Protein AF-A0A2N1ZCH8-F1 (afdb_monomer_lite)

pLDDT: mean 72.16, std 13.7, range [39.09, 90.56]

Radius of gyration: 28.44 Å; chains: 1; bounding box: 81×23×81 Å

Sequence (102 aa):
MDARICGGVSPVKNAESERPVRVLTPGAVIALLLSVFFFWIWYERYLSIEFNELGRYYDAENHIVYTDAAFVWCLPAFGFLLLAIVILSYRLMLCRVNKGIA

Structure (mmCIF, N/CA/C/O backbone):
data_AF-A0A2N1ZCH8-F1
#
_entry.id   AF-A0A2N1ZCH8-F1
#
loop_
_atom_site.group_PDB
_atom_site.id
_atom_site.type_symbol
_atom_site.label_atom_id
_atom_site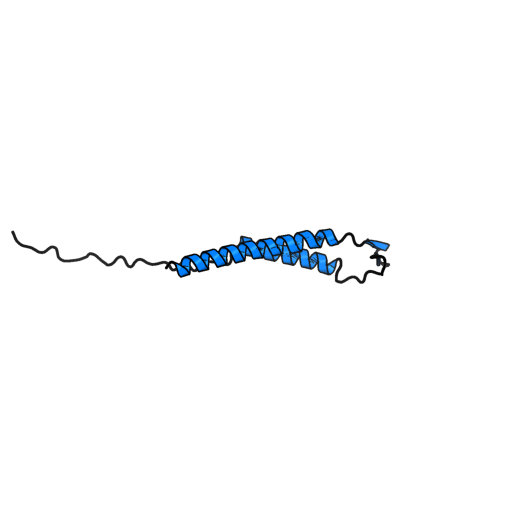.label_alt_id
_atom_site.label_comp_id
_atom_site.label_asym_id
_atom_site.label_entity_id
_atom_site.label_seq_id
_atom_site.pdbx_PDB_ins_code
_atom_site.Cartn_x
_atom_site.Cartn_y
_atom_site.Cartn_z
_atom_site.occupancy
_atom_site.B_iso_or_equiv
_atom_site.auth_seq_id
_atom_site.auth_comp_id
_atom_site.auth_asym_id
_atom_site.auth_atom_id
_atom_site.pdbx_PDB_model_num
ATOM 1 N N . MET A 1 1 ? -60.193 15.436 52.217 1.00 48.09 1 MET A N 1
ATOM 2 C CA . MET A 1 1 ? -58.989 14.600 52.367 1.00 48.09 1 MET A CA 1
ATOM 3 C C . MET A 1 1 ? -59.376 13.214 51.905 1.00 48.09 1 MET A C 1
ATOM 5 O O . MET A 1 1 ? -60.094 12.573 52.645 1.00 48.09 1 MET A O 1
ATOM 9 N N . ASP A 1 2 ? -59.031 12.825 50.676 1.00 39.09 2 ASP A N 1
ATOM 10 C CA . ASP A 1 2 ? -58.805 11.419 50.326 1.00 39.09 2 ASP A CA 1
ATOM 11 C C . ASP A 1 2 ? -58.274 11.260 48.900 1.00 39.09 2 ASP A C 1
ATOM 13 O O . ASP A 1 2 ? -58.485 12.094 48.021 1.00 39.09 2 ASP A O 1
ATOM 17 N N . ALA A 1 3 ? -57.503 10.193 48.748 1.00 52.25 3 ALA A N 1
ATOM 18 C CA . ALA A 1 3 ? -56.600 9.882 47.661 1.00 52.25 3 ALA A CA 1
ATOM 19 C C . ALA A 1 3 ? -57.282 9.467 46.349 1.00 52.25 3 ALA A C 1
ATOM 21 O O . ALA A 1 3 ? -58.256 8.718 46.361 1.00 52.25 3 ALA A O 1
ATOM 22 N N . ARG A 1 4 ? -56.647 9.829 45.224 1.00 44.22 4 ARG A N 1
ATOM 23 C CA . ARG A 1 4 ? -56.152 8.918 44.162 1.00 44.22 4 ARG A CA 1
ATOM 24 C C . ARG A 1 4 ? -55.952 9.697 42.867 1.00 44.22 4 ARG A C 1
ATOM 26 O O . ARG A 1 4 ? -56.842 9.792 42.029 1.00 44.22 4 ARG A O 1
ATOM 33 N N . ILE A 1 5 ? -54.734 10.194 42.677 1.00 52.16 5 ILE A N 1
ATOM 34 C CA . ILE A 1 5 ? -54.220 10.440 41.331 1.00 52.16 5 ILE A CA 1
ATOM 35 C C . ILE A 1 5 ? -53.759 9.080 40.808 1.00 52.16 5 ILE A C 1
ATOM 37 O O . ILE A 1 5 ? -52.687 8.592 41.157 1.00 52.16 5 ILE A O 1
ATOM 41 N N . CYS A 1 6 ? -54.623 8.429 40.035 1.00 49.03 6 CYS A N 1
ATOM 42 C CA . CYS A 1 6 ? -54.281 7.250 39.255 1.00 49.03 6 CYS A CA 1
ATOM 43 C C . CYS A 1 6 ? -54.132 7.659 37.793 1.00 49.03 6 CYS A C 1
ATOM 45 O O . CYS A 1 6 ? -55.077 8.162 37.194 1.00 49.03 6 CYS A O 1
ATOM 47 N N . GLY A 1 7 ? -52.981 7.322 37.216 1.00 48.09 7 GLY A N 1
ATOM 48 C CA . GLY A 1 7 ? -52.913 6.939 35.812 1.00 48.09 7 GLY A CA 1
ATOM 49 C C . GLY A 1 7 ? -52.012 7.807 34.952 1.00 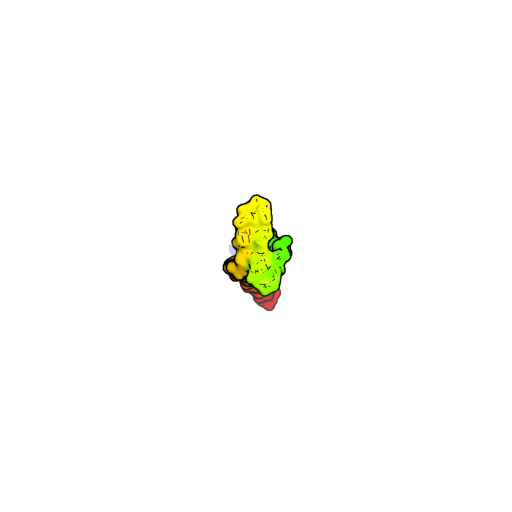48.09 7 GLY A C 1
ATOM 50 O O . GLY A 1 7 ? -52.365 8.928 34.610 1.00 48.09 7 GLY A O 1
ATOM 51 N N . GLY A 1 8 ? -50.899 7.215 34.512 1.00 48.31 8 GLY A N 1
ATOM 52 C CA . GLY A 1 8 ? -50.321 7.580 33.221 1.00 48.31 8 GLY A CA 1
ATOM 53 C C . GLY A 1 8 ? -48.871 8.046 33.198 1.00 48.31 8 GLY A C 1
ATOM 54 O O . GLY A 1 8 ? -48.536 8.839 32.327 1.00 48.31 8 GLY A O 1
ATOM 55 N N . VAL A 1 9 ? -47.984 7.547 34.066 1.00 57.44 9 VAL A N 1
ATOM 56 C CA . VAL A 1 9 ? -46.558 7.528 33.689 1.00 57.44 9 VAL A CA 1
ATOM 57 C C . VAL A 1 9 ? -46.381 6.367 32.717 1.00 57.44 9 VAL A C 1
ATOM 59 O O . VAL A 1 9 ? -46.162 5.224 33.112 1.00 57.44 9 VAL A O 1
ATOM 62 N N . SER A 1 10 ? -46.566 6.656 31.431 1.00 52.28 10 SER A N 1
ATOM 63 C CA . SER A 1 10 ? -46.151 5.759 30.357 1.00 52.28 10 SER A CA 1
ATOM 64 C C . SER A 1 10 ? -44.664 5.453 30.536 1.00 52.28 10 SER A C 1
ATOM 66 O O . SER A 1 10 ? -43.887 6.388 30.754 1.00 52.28 10 SER A O 1
ATOM 68 N N . PRO A 1 11 ? -44.225 4.187 30.430 1.00 49.00 11 PRO A N 1
ATOM 69 C CA . PRO A 1 11 ? -42.807 3.911 30.364 1.00 49.00 11 PRO A CA 1
ATOM 70 C C . PRO A 1 11 ? -42.320 4.555 29.070 1.00 49.00 11 PRO A C 1
ATOM 72 O O . PRO A 1 11 ? -42.701 4.134 27.974 1.00 49.00 11 PRO A O 1
ATOM 75 N N . VAL A 1 12 ? -41.505 5.603 29.192 1.00 57.22 12 VAL A N 1
ATOM 76 C CA . VAL A 1 12 ? -40.606 6.003 28.115 1.00 57.22 12 VAL A CA 1
ATOM 77 C C . VAL A 1 12 ? -39.769 4.760 27.863 1.00 57.22 12 VAL A C 1
ATOM 79 O O . VAL A 1 12 ? -38.847 4.448 28.611 1.00 57.22 12 VAL A O 1
ATOM 82 N N . LYS A 1 13 ? -40.181 3.973 26.866 1.00 45.97 13 LYS A N 1
ATOM 83 C CA . LYS A 1 13 ? -39.342 2.952 26.267 1.00 45.97 13 LYS A CA 1
ATOM 84 C C . LYS A 1 13 ? -38.158 3.742 25.760 1.00 45.97 13 LYS A C 1
ATOM 86 O O . LYS A 1 13 ? -38.262 4.404 24.728 1.00 45.97 13 LYS A O 1
ATOM 91 N N . ASN A 1 14 ? -37.093 3.757 26.553 1.00 47.44 14 ASN A N 1
ATOM 92 C CA . ASN A 1 14 ? -35.785 4.165 26.106 1.00 47.44 14 ASN A CA 1
ATOM 93 C C . ASN A 1 14 ? -35.560 3.319 24.864 1.00 47.44 14 ASN A C 1
ATOM 95 O O . ASN A 1 14 ? -35.343 2.112 24.949 1.00 47.44 14 ASN A O 1
ATOM 99 N N . ALA A 1 15 ? -35.761 3.936 23.703 1.00 49.44 15 ALA A N 1
ATOM 100 C CA . ALA A 1 15 ? -35.238 3.437 22.462 1.00 49.44 15 ALA A CA 1
ATOM 101 C C . ALA A 1 15 ? -33.734 3.554 22.656 1.00 49.44 15 ALA A C 1
ATOM 103 O O . ALA A 1 15 ? -33.110 4.553 22.296 1.00 49.44 15 ALA A O 1
ATOM 104 N N . GLU A 1 16 ? -33.187 2.559 23.345 1.00 49.72 16 GLU A N 1
ATOM 105 C CA . GLU A 1 16 ? -31.794 2.205 23.318 1.00 49.72 16 GLU A CA 1
ATOM 106 C C . GLU A 1 16 ? -31.561 1.851 21.860 1.00 49.72 16 GLU A C 1
ATOM 108 O O . GLU A 1 16 ? -31.762 0.738 21.383 1.00 49.72 16 GLU A O 1
ATOM 113 N N . SER A 1 17 ? -31.330 2.914 21.094 1.00 44.09 17 SER A N 1
ATOM 114 C CA . SER A 1 17 ? -30.788 2.862 19.767 1.00 44.09 17 SER A CA 1
ATOM 115 C C . SER A 1 17 ? -29.443 2.205 19.986 1.00 44.09 17 SER A C 1
ATOM 117 O O . SER A 1 17 ? -28.460 2.883 20.288 1.00 44.09 17 SER A O 1
ATOM 119 N N . GLU A 1 18 ? -29.431 0.875 19.906 1.00 52.16 18 GLU A N 1
ATOM 120 C CA . GLU A 1 18 ? -28.243 0.083 19.665 1.00 52.16 18 GLU A CA 1
ATOM 121 C C . GLU A 1 18 ? -27.674 0.619 18.356 1.00 52.16 18 GLU A C 1
ATOM 123 O O . GLU A 1 18 ? -27.976 0.141 17.264 1.00 52.16 18 GLU A O 1
ATOM 128 N N . ARG A 1 19 ? -26.935 1.729 18.431 1.00 55.53 19 ARG A N 1
ATOM 129 C CA . ARG A 1 19 ? -26.232 2.252 17.277 1.00 55.53 19 ARG A CA 1
ATOM 130 C C . ARG A 1 19 ? -25.203 1.177 16.984 1.00 55.53 19 ARG A C 1
ATOM 132 O O . ARG A 1 19 ? -24.310 0.991 17.817 1.00 55.53 19 ARG A O 1
ATOM 139 N N . PRO A 1 20 ? -25.306 0.457 15.854 1.00 57.72 20 PRO A N 1
ATOM 140 C CA . PRO A 1 20 ? -24.298 -0.524 15.519 1.00 57.72 20 PRO A CA 1
ATOM 141 C C . PRO A 1 20 ? -22.979 0.232 15.497 1.00 57.72 20 PRO A C 1
ATOM 143 O O . PRO A 1 20 ? -22.836 1.228 14.779 1.00 57.72 20 PRO A O 1
ATOM 146 N N . VAL A 1 21 ? -22.053 -0.177 16.361 1.00 59.28 21 VAL A N 1
ATOM 147 C CA . VAL A 1 21 ? -20.759 0.481 16.462 1.00 59.28 21 VAL A CA 1
ATOM 148 C C . VAL A 1 21 ? -20.078 0.274 15.114 1.00 59.28 21 VAL A C 1
ATOM 150 O O . VAL A 1 21 ? -19.625 -0.823 14.793 1.00 59.28 21 VAL A O 1
ATOM 153 N N . ARG A 1 22 ? -20.100 1.307 14.264 1.00 65.75 22 ARG A N 1
ATOM 154 C CA . ARG A 1 22 ? -19.530 1.244 12.919 1.00 65.75 22 ARG A CA 1
ATOM 155 C C . ARG A 1 22 ? -18.014 1.236 13.054 1.00 65.75 22 ARG A C 1
ATOM 157 O O . ARG A 1 22 ? -17.379 2.280 13.148 1.00 65.75 22 ARG A O 1
ATOM 164 N N . VAL A 1 23 ? -17.451 0.032 13.074 1.00 65.44 23 VAL A N 1
ATOM 165 C CA . VAL A 1 23 ? -16.001 -0.202 13.070 1.00 65.44 23 VAL A CA 1
ATOM 166 C C . VAL A 1 23 ? -15.384 0.308 11.764 1.00 65.44 23 VAL A C 1
ATOM 168 O O . VAL A 1 23 ? -14.276 0.843 11.756 1.00 65.44 23 VAL A O 1
ATOM 171 N N . LEU A 1 24 ? -16.129 0.195 10.661 1.00 70.38 24 LEU A N 1
ATOM 172 C CA . LEU A 1 24 ? -15.700 0.647 9.348 1.00 70.38 24 LEU A CA 1
ATOM 173 C C . LEU A 1 24 ? -16.057 2.125 9.156 1.00 70.38 24 LEU A C 1
ATOM 175 O O . LEU A 1 24 ? -17.216 2.490 8.951 1.00 70.38 24 LEU A O 1
ATOM 179 N N . THR A 1 25 ? -15.043 2.979 9.257 1.00 78.62 25 THR A N 1
ATOM 180 C CA . THR A 1 25 ? -15.174 4.41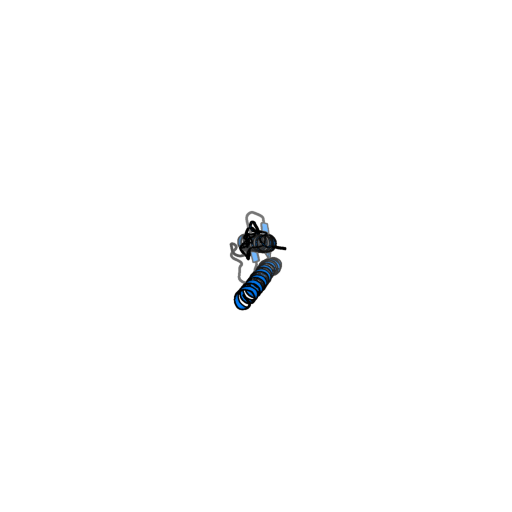6 8.997 1.00 78.62 25 THR A CA 1
ATOM 181 C C . THR A 1 25 ? -14.842 4.720 7.536 1.00 78.62 25 THR A C 1
ATOM 183 O O . THR A 1 25 ? -13.980 4.049 6.963 1.00 78.62 25 THR A O 1
ATOM 186 N N . PRO A 1 26 ? -15.457 5.749 6.926 1.00 79.88 26 PRO A N 1
ATOM 187 C CA . PRO A 1 26 ? -15.113 6.159 5.565 1.00 79.88 26 PRO A CA 1
ATOM 188 C C . PRO A 1 26 ? -13.620 6.496 5.424 1.00 79.88 26 PRO A C 1
ATOM 190 O O . PRO A 1 26 ? -13.027 6.180 4.402 1.00 79.88 26 PRO A O 1
ATOM 193 N N . GLY A 1 27 ? -12.980 7.036 6.470 1.00 79.06 27 GLY A N 1
ATOM 194 C CA . GLY A 1 27 ? -11.534 7.287 6.476 1.00 79.06 27 GLY A CA 1
ATOM 195 C C . GLY A 1 27 ? -10.686 6.014 6.370 1.00 79.06 27 GLY A C 1
ATOM 196 O O . GLY A 1 27 ? -9.724 5.989 5.609 1.00 79.06 27 GLY A O 1
ATOM 197 N N . ALA A 1 28 ? -11.066 4.936 7.067 1.00 80.00 28 ALA A N 1
ATOM 198 C CA . ALA A 1 28 ? -10.386 3.644 6.940 1.00 80.00 28 ALA A CA 1
ATOM 199 C C . ALA A 1 28 ? -10.571 3.040 5.538 1.00 80.00 28 ALA A C 1
ATOM 201 O O . ALA A 1 28 ? -9.627 2.497 4.973 1.00 80.00 28 ALA A O 1
ATOM 202 N N . VAL A 1 29 ? -11.767 3.181 4.956 1.00 84.75 29 VAL A N 1
ATOM 203 C CA . VAL A 1 29 ? -12.050 2.717 3.588 1.00 84.75 29 VAL A CA 1
ATOM 204 C C . VAL A 1 29 ? -11.216 3.488 2.566 1.00 84.75 29 VAL A C 1
ATOM 206 O O . VAL A 1 29 ? -10.586 2.872 1.714 1.00 84.75 29 VAL A O 1
ATOM 209 N N . ILE A 1 30 ? -11.150 4.818 2.673 1.00 86.94 30 ILE A N 1
ATOM 210 C CA . ILE A 1 30 ? -10.346 5.658 1.772 1.00 86.94 30 ILE A CA 1
ATOM 211 C C . ILE A 1 30 ? -8.855 5.313 1.886 1.00 86.94 30 ILE A C 1
ATOM 213 O O . ILE A 1 30 ? -8.189 5.175 0.864 1.00 86.94 30 ILE A O 1
ATOM 217 N N . ALA A 1 31 ? -8.334 5.115 3.103 1.00 83.31 31 ALA A N 1
ATOM 218 C CA . ALA A 1 31 ? -6.939 4.721 3.310 1.00 83.31 31 ALA A CA 1
ATOM 219 C C . ALA A 1 31 ? -6.619 3.346 2.693 1.00 83.31 31 ALA A C 1
ATOM 221 O O . ALA A 1 31 ? -5.568 3.181 2.075 1.00 83.31 31 ALA A O 1
ATOM 222 N N . LEU A 1 32 ? -7.539 2.380 2.800 1.00 86.75 32 LEU A N 1
ATOM 223 C CA . LEU A 1 32 ? -7.393 1.072 2.156 1.00 86.75 32 LEU A CA 1
ATOM 224 C C . LEU A 1 32 ? -7.428 1.176 0.630 1.00 86.75 32 LEU A C 1
ATOM 226 O O . LEU A 1 32 ? -6.574 0.592 -0.030 1.00 86.75 32 LEU A O 1
ATOM 230 N N . LEU A 1 33 ? -8.368 1.938 0.068 1.00 88.75 33 LEU A N 1
ATOM 231 C CA . LEU A 1 33 ? -8.458 2.140 -1.380 1.00 88.75 33 LEU A CA 1
ATOM 232 C C . LEU A 1 33 ? -7.200 2.814 -1.936 1.00 88.75 33 LEU A C 1
ATOM 234 O O . LEU A 1 33 ? -6.681 2.382 -2.962 1.00 88.75 33 LEU A O 1
ATOM 238 N N . LEU A 1 34 ? -6.676 3.826 -1.238 1.00 86.44 34 LEU A N 1
ATOM 239 C CA . LEU A 1 34 ? -5.412 4.465 -1.600 1.00 86.44 34 LEU A CA 1
ATOM 240 C C . LEU A 1 34 ? -4.253 3.470 -1.541 1.00 86.44 34 LEU A C 1
ATOM 242 O O . LEU A 1 34 ? -3.484 3.389 -2.492 1.00 86.44 34 LEU A O 1
ATOM 246 N N . SER A 1 35 ? -4.148 2.674 -0.473 1.00 87.12 35 SER A N 1
ATOM 247 C CA . SER A 1 35 ? -3.108 1.646 -0.366 1.00 87.12 35 SER A CA 1
ATOM 248 C C . SER A 1 35 ? -3.167 0.663 -1.539 1.00 87.12 35 SER A C 1
ATOM 250 O O . SER A 1 35 ? -2.154 0.459 -2.203 1.00 87.12 35 SER A O 1
ATOM 252 N N . VAL A 1 36 ? -4.354 0.137 -1.862 1.00 88.88 36 VAL A N 1
ATOM 253 C CA . VAL A 1 36 ? -4.558 -0.768 -3.006 1.00 88.88 36 VAL A CA 1
ATOM 254 C C . VAL A 1 36 ? -4.161 -0.103 -4.324 1.00 88.88 36 VAL A C 1
ATOM 256 O O . VAL A 1 36 ? -3.481 -0.726 -5.132 1.00 88.88 36 VAL A O 1
ATOM 259 N N . PHE A 1 37 ? -4.523 1.163 -4.537 1.00 88.56 37 PHE A N 1
ATOM 260 C CA . PHE A 1 37 ? -4.150 1.908 -5.741 1.00 88.56 37 PHE A CA 1
ATOM 261 C C . PHE A 1 37 ? -2.628 2.070 -5.885 1.00 88.56 37 PHE A C 1
ATOM 263 O O . PHE A 1 37 ? -2.078 1.834 -6.960 1.00 88.56 37 PHE A O 1
ATOM 270 N N . PHE A 1 38 ? -1.927 2.414 -4.802 1.00 86.19 38 PHE A N 1
ATOM 271 C CA . PHE A 1 38 ? -0.465 2.503 -4.816 1.00 86.19 38 PHE A CA 1
ATOM 272 C C . PHE A 1 38 ? 0.195 1.135 -5.026 1.00 86.19 38 PHE A C 1
ATOM 274 O O . PHE A 1 38 ? 1.159 1.045 -5.784 1.00 86.19 38 PHE A O 1
ATOM 281 N N . PHE A 1 39 ? -0.346 0.068 -4.428 1.00 85.12 39 PHE A N 1
ATOM 282 C CA . PHE A 1 39 ? 0.102 -1.303 -4.687 1.00 85.12 39 PHE A CA 1
ATOM 283 C C . PHE A 1 39 ? -0.105 -1.712 -6.145 1.00 85.12 39 PHE A C 1
ATOM 285 O O . PHE A 1 39 ? 0.783 -2.328 -6.723 1.00 85.12 39 PHE A O 1
ATOM 292 N N . TRP A 1 40 ? -1.233 -1.343 -6.752 1.00 85.12 40 TRP A N 1
ATOM 293 C CA . TRP A 1 40 ? -1.519 -1.621 -8.158 1.00 85.12 40 TRP A CA 1
ATOM 294 C C . TRP A 1 40 ? -0.509 -0.945 -9.087 1.00 85.12 40 TRP A C 1
ATOM 296 O O . TRP A 1 40 ? 0.078 -1.596 -9.946 1.00 85.12 40 TRP A O 1
ATOM 306 N N . ILE A 1 41 ? -0.255 0.352 -8.883 1.00 84.88 41 ILE A N 1
ATOM 307 C CA . ILE A 1 41 ? 0.743 1.088 -9.671 1.00 84.88 41 ILE A CA 1
ATOM 308 C C . ILE A 1 41 ? 2.133 0.483 -9.481 1.00 84.88 41 ILE A C 1
ATOM 310 O O . ILE A 1 41 ? 2.871 0.326 -10.450 1.00 84.88 41 ILE A O 1
ATOM 314 N N . TRP A 1 42 ? 2.501 0.137 -8.247 1.00 81.88 42 TRP A N 1
ATOM 315 C CA . TRP A 1 42 ? 3.790 -0.488 -7.971 1.00 81.88 42 TRP A CA 1
ATOM 316 C C . TRP A 1 42 ? 3.909 -1.871 -8.630 1.00 81.88 42 TRP A C 1
ATOM 318 O O . TRP A 1 42 ? 4.955 -2.189 -9.191 1.00 81.88 42 TRP A O 1
ATOM 328 N N . TYR A 1 43 ? 2.824 -2.649 -8.644 1.00 81.50 43 TYR A N 1
ATOM 329 C CA . TYR A 1 43 ? 2.752 -3.939 -9.325 1.00 81.50 43 TYR A CA 1
ATOM 330 C C . TYR A 1 43 ? 2.968 -3.797 -10.836 1.00 81.50 43 TYR A C 1
ATOM 332 O O . TYR A 1 43 ? 3.917 -4.365 -11.369 1.00 81.50 43 TYR A O 1
ATOM 340 N N . GLU A 1 44 ? 2.158 -2.972 -11.502 1.00 80.19 44 GLU A N 1
ATOM 341 C CA . GLU A 1 44 ? 2.216 -2.739 -12.954 1.00 80.19 44 GLU A CA 1
ATOM 342 C C . GLU A 1 44 ? 3.548 -2.150 -13.427 1.00 80.19 44 GLU A C 1
ATOM 344 O O . GLU A 1 44 ? 3.983 -2.371 -14.554 1.00 80.19 44 GLU A O 1
ATOM 349 N N . ARG A 1 45 ? 4.203 -1.347 -12.587 1.00 72.19 45 ARG A N 1
ATOM 350 C CA . ARG A 1 45 ? 5.433 -0.648 -12.975 1.00 72.19 45 ARG A CA 1
ATOM 351 C C . ARG A 1 45 ? 6.704 -1.412 -12.648 1.00 72.19 45 ARG A C 1
ATOM 353 O O . ARG A 1 45 ? 7.759 -0.991 -13.119 1.00 72.19 45 ARG A O 1
ATOM 360 N N . TYR A 1 46 ? 6.628 -2.450 -11.820 1.00 70.38 46 TYR A N 1
ATOM 361 C CA . TYR A 1 46 ? 7.826 -3.086 -11.285 1.00 70.38 46 TYR A CA 1
ATOM 362 C C . TYR A 1 46 ? 7.697 -4.598 -11.129 1.00 70.38 46 TYR A C 1
ATOM 364 O O . TYR A 1 46 ? 8.571 -5.330 -11.561 1.00 70.38 46 TYR A O 1
ATOM 372 N N . LEU A 1 47 ? 6.613 -5.084 -10.531 1.00 70.00 47 LEU A N 1
ATOM 373 C CA . LEU A 1 47 ? 6.462 -6.511 -10.230 1.00 70.00 47 LEU A CA 1
ATOM 374 C C . LEU A 1 47 ? 6.069 -7.332 -11.469 1.00 70.00 47 LEU A C 1
AT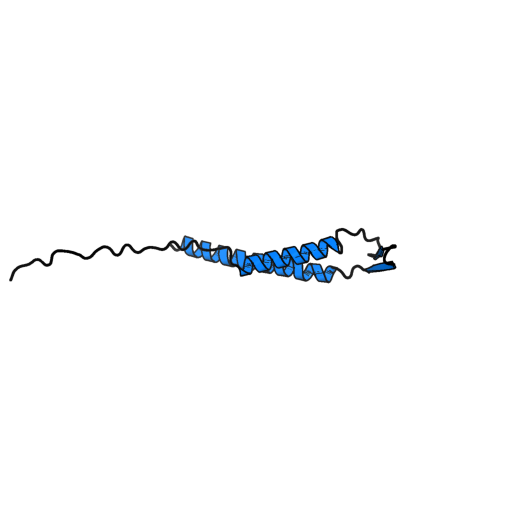OM 376 O O . LEU A 1 47 ? 6.349 -8.525 -11.522 1.00 70.00 47 LEU A O 1
ATOM 380 N N . SER A 1 48 ? 5.453 -6.691 -12.465 1.00 71.75 48 SER A N 1
ATOM 381 C CA . SER A 1 48 ? 5.183 -7.275 -13.783 1.00 71.75 48 SER A CA 1
ATOM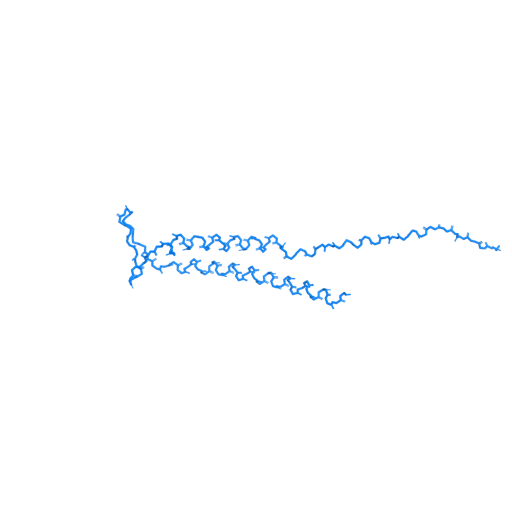 382 C C . SER A 1 48 ? 6.404 -7.282 -14.714 1.00 71.75 48 SER A C 1
ATOM 384 O O . SER A 1 48 ? 6.364 -7.943 -15.750 1.00 71.75 48 SER A O 1
ATOM 386 N N . ILE A 1 49 ? 7.471 -6.549 -14.375 1.00 71.75 49 ILE A N 1
ATOM 387 C CA . ILE A 1 49 ? 8.642 -6.349 -15.232 1.00 71.75 49 ILE A CA 1
ATOM 388 C C . ILE A 1 49 ? 9.814 -7.167 -14.687 1.00 71.75 49 ILE A C 1
ATOM 390 O O . ILE A 1 49 ? 10.218 -7.009 -13.537 1.00 71.75 49 ILE A O 1
ATOM 394 N N . GLU A 1 50 ? 10.406 -8.018 -15.524 1.00 67.62 50 GLU A N 1
ATOM 395 C CA . GLU A 1 50 ? 11.635 -8.730 -15.168 1.00 67.62 50 GLU A CA 1
ATOM 396 C C . GLU A 1 50 ? 12.847 -7.804 -15.316 1.00 67.62 50 GLU A C 1
ATOM 398 O O . GLU A 1 50 ? 13.278 -7.465 -16.420 1.00 67.62 50 GLU A O 1
ATOM 403 N N . PHE A 1 51 ? 13.414 -7.379 -14.189 1.00 71.38 51 PHE A N 1
ATOM 404 C CA . PHE A 1 51 ? 14.671 -6.634 -14.169 1.00 71.38 51 PHE A CA 1
ATOM 405 C C . PHE A 1 51 ? 15.865 -7.589 -14.233 1.00 71.38 51 PHE A C 1
ATOM 407 O O . PHE A 1 51 ? 15.857 -8.662 -13.632 1.00 71.38 51 PHE A O 1
ATOM 414 N N . ASN A 1 52 ? 16.920 -7.185 -14.944 1.00 70.62 52 ASN A N 1
ATOM 415 C CA . ASN A 1 52 ? 18.172 -7.940 -14.971 1.00 70.62 52 ASN A CA 1
ATOM 416 C C . ASN A 1 52 ? 18.966 -7.797 -13.654 1.00 70.62 52 ASN A C 1
ATOM 418 O O . ASN A 1 52 ? 18.601 -7.028 -12.766 1.00 70.62 52 ASN A O 1
ATOM 422 N N . GLU A 1 53 ? 20.115 -8.471 -13.559 1.00 68.88 53 GLU A N 1
ATOM 423 C CA . GLU A 1 53 ? 21.020 -8.418 -12.394 1.00 68.88 53 GLU A CA 1
ATOM 424 C C . GLU A 1 53 ? 21.533 -7.004 -12.051 1.00 68.88 53 GLU A C 1
ATOM 426 O O . GLU A 1 53 ? 21.967 -6.748 -10.931 1.00 68.88 53 GLU A O 1
ATOM 431 N N . LEU A 1 54 ? 21.469 -6.067 -13.002 1.00 72.12 54 LEU A N 1
ATOM 432 C CA . LEU A 1 54 ? 21.840 -4.659 -12.832 1.00 72.12 54 LEU A CA 1
ATOM 433 C C . LEU A 1 54 ? 20.639 -3.769 -12.452 1.00 72.12 54 LEU A C 1
ATOM 435 O O . LEU A 1 54 ? 20.790 -2.547 -12.395 1.00 72.12 54 LEU A O 1
ATOM 439 N N . GLY A 1 55 ? 19.449 -4.345 -12.242 1.00 67.50 55 GLY A N 1
ATOM 440 C CA . GLY A 1 55 ? 18.221 -3.613 -11.919 1.00 67.50 55 GLY A CA 1
ATOM 441 C C . GLY A 1 55 ? 17.703 -2.748 -13.071 1.00 67.50 55 GLY A C 1
ATOM 442 O O . GLY A 1 55 ? 17.055 -1.725 -12.843 1.00 67.50 55 GLY A O 1
ATOM 443 N N . ARG A 1 56 ? 18.040 -3.103 -14.318 1.00 74.44 56 ARG A N 1
ATOM 444 C CA . ARG A 1 56 ? 17.646 -2.363 -15.522 1.00 74.44 56 ARG A CA 1
ATOM 445 C C . ARG A 1 56 ? 16.770 -3.229 -16.406 1.00 74.44 56 ARG A C 1
ATOM 447 O O . ARG A 1 56 ? 17.144 -4.348 -16.750 1.00 74.44 56 ARG A O 1
ATOM 454 N N . TYR A 1 57 ? 15.644 -2.672 -16.818 1.00 75.56 57 TYR A N 1
ATOM 455 C CA . TYR A 1 57 ? 14.823 -3.236 -17.877 1.00 75.56 57 TYR A CA 1
ATOM 456 C C . TYR A 1 57 ? 14.901 -2.308 -19.087 1.00 75.56 57 TYR A C 1
ATOM 458 O O . TYR A 1 57 ? 14.670 -1.101 -18.965 1.00 75.56 57 TYR A O 1
ATOM 466 N N . TYR A 1 58 ? 15.298 -2.858 -20.233 1.00 74.69 58 TYR A N 1
ATOM 467 C CA . TYR A 1 58 ? 15.327 -2.125 -21.492 1.00 74.69 58 TYR A CA 1
ATOM 468 C C . TYR A 1 58 ? 14.074 -2.464 -22.283 1.00 74.69 58 TYR A C 1
ATOM 470 O O . TYR A 1 58 ? 13.910 -3.597 -22.730 1.00 74.69 58 TYR A O 1
ATOM 478 N N . ASP A 1 59 ? 13.213 -1.472 -22.462 1.00 75.69 59 ASP A N 1
ATOM 479 C CA . ASP A 1 59 ? 12.080 -1.589 -23.362 1.00 75.69 59 ASP A CA 1
ATOM 480 C C . ASP A 1 59 ? 12.534 -1.227 -24.781 1.00 75.69 59 ASP A C 1
ATOM 482 O O . ASP A 1 59 ? 12.865 -0.072 -25.070 1.00 75.69 59 ASP A O 1
ATOM 486 N N . ALA A 1 60 ? 12.584 -2.232 -25.656 1.00 75.00 60 ALA A N 1
ATOM 487 C CA . ALA A 1 60 ? 13.021 -2.077 -27.037 1.00 75.00 60 ALA A CA 1
ATOM 488 C C . ALA A 1 60 ? 12.003 -1.334 -27.917 1.00 75.00 60 ALA A C 1
ATOM 490 O O . ALA A 1 60 ? 12.412 -0.751 -28.917 1.00 75.00 60 ALA A O 1
ATOM 491 N N . GLU A 1 61 ? 10.713 -1.328 -27.558 1.00 80.19 61 GLU A N 1
ATOM 492 C CA . GLU A 1 61 ? 9.670 -0.641 -28.332 1.00 80.19 61 GLU A CA 1
ATOM 493 C C . GLU A 1 61 ? 9.674 0.861 -28.058 1.00 80.19 61 GLU A C 1
ATOM 495 O O . GLU A 1 61 ? 9.575 1.674 -28.975 1.00 80.19 61 GLU A O 1
ATOM 500 N N . ASN A 1 62 ? 9.832 1.235 -26.788 1.00 78.75 62 ASN A N 1
ATOM 501 C CA . ASN A 1 62 ? 9.816 2.637 -26.377 1.00 78.75 62 ASN A CA 1
ATOM 502 C C . ASN A 1 62 ? 11.221 3.258 -26.292 1.00 78.75 62 ASN A C 1
ATOM 504 O O . ASN A 1 62 ? 11.345 4.466 -26.102 1.00 78.75 62 ASN A O 1
ATOM 508 N N . HIS A 1 63 ? 12.283 2.455 -26.437 1.00 76.44 63 HIS A N 1
ATOM 509 C CA . HIS A 1 63 ? 13.682 2.849 -26.228 1.00 76.44 63 HIS A CA 1
ATOM 510 C C . HIS A 1 63 ? 13.941 3.496 -24.853 1.00 76.44 63 HIS A C 1
ATOM 512 O O . HIS A 1 63 ? 14.811 4.359 -24.708 1.00 76.44 63 HIS A O 1
ATOM 518 N N . ILE A 1 64 ? 13.199 3.075 -23.824 1.00 77.25 64 ILE A N 1
ATOM 519 C CA . ILE A 1 64 ? 13.304 3.604 -22.459 1.00 77.25 64 ILE A CA 1
ATOM 520 C C . ILE A 1 64 ? 14.032 2.587 -21.581 1.00 77.25 64 ILE A C 1
ATOM 522 O O . ILE A 1 64 ? 13.709 1.399 -21.560 1.00 77.25 64 ILE A O 1
ATOM 526 N N . VAL A 1 65 ? 15.010 3.074 -20.817 1.00 74.31 65 VAL A N 1
ATOM 527 C CA . VAL A 1 65 ? 15.645 2.303 -19.744 1.00 74.31 65 VAL A CA 1
ATOM 528 C C . VAL A 1 65 ? 14.879 2.576 -18.455 1.00 74.31 65 VAL A C 1
ATOM 530 O O . VAL A 1 65 ? 14.875 3.702 -17.955 1.00 74.31 65 VAL A O 1
ATOM 533 N N . TYR A 1 66 ? 14.246 1.546 -17.904 1.00 70.75 66 TYR A N 1
ATOM 534 C CA . TYR A 1 66 ? 13.647 1.602 -16.579 1.00 70.75 66 TYR A CA 1
ATOM 535 C C . TYR A 1 66 ? 14.691 1.223 -15.528 1.00 70.75 66 TYR A C 1
ATOM 537 O O . TYR A 1 66 ? 15.375 0.206 -15.654 1.00 70.75 66 TYR A O 1
ATOM 545 N N . THR A 1 67 ? 14.806 2.057 -14.496 1.00 69.12 67 THR A N 1
ATOM 546 C CA . THR A 1 67 ? 15.783 1.910 -13.410 1.00 69.12 67 THR A CA 1
ATOM 547 C C . THR A 1 67 ? 15.063 1.623 -12.095 1.00 69.12 67 THR A C 1
ATOM 549 O O . THR A 1 67 ? 13.979 2.159 -11.858 1.00 69.12 67 THR A O 1
ATOM 552 N N . ASP A 1 68 ? 15.707 0.852 -11.220 1.00 65.50 68 ASP A N 1
ATOM 553 C CA . ASP A 1 68 ? 15.290 0.460 -9.862 1.00 65.50 68 ASP A CA 1
ATOM 554 C C . ASP A 1 68 ? 15.113 1.617 -8.835 1.00 65.50 68 ASP A C 1
ATOM 556 O O . ASP A 1 68 ? 15.359 1.499 -7.641 1.00 65.50 68 ASP A O 1
ATOM 560 N N . ALA A 1 69 ? 14.654 2.796 -9.254 1.00 63.59 69 ALA A N 1
ATOM 561 C CA . ALA A 1 69 ? 14.257 3.859 -8.323 1.00 63.59 69 ALA A CA 1
ATOM 562 C C . ALA A 1 69 ? 12.832 3.645 -7.757 1.00 63.59 69 ALA A C 1
ATOM 564 O O . ALA A 1 69 ? 12.273 4.517 -7.091 1.00 63.59 69 ALA A O 1
ATOM 565 N N . ALA A 1 70 ? 12.206 2.498 -8.034 1.00 58.06 70 ALA A N 1
ATOM 566 C CA . ALA A 1 70 ? 10.784 2.255 -7.792 1.00 58.06 70 ALA A CA 1
ATOM 567 C C . ALA A 1 70 ? 10.419 2.018 -6.314 1.00 58.06 70 ALA A C 1
ATOM 569 O O . ALA A 1 70 ? 9.235 2.042 -5.971 1.00 58.06 70 ALA A O 1
ATOM 570 N N . PHE A 1 71 ? 11.405 1.872 -5.419 1.00 66.38 71 PHE A N 1
ATOM 571 C CA . PHE A 1 71 ? 11.185 1.754 -3.969 1.00 66.38 71 PHE A CA 1
ATOM 572 C C . PHE A 1 71 ? 10.436 2.963 -3.371 1.00 66.38 71 PHE A C 1
ATOM 574 O O . PHE A 1 71 ? 9.799 2.863 -2.322 1.00 66.38 71 PHE A O 1
ATOM 581 N N . VAL A 1 72 ? 10.443 4.102 -4.069 1.00 74.44 72 VAL A N 1
ATOM 582 C CA . VAL A 1 72 ? 9.696 5.310 -3.690 1.00 74.44 72 VAL A CA 1
ATOM 583 C C . VAL A 1 72 ? 8.184 5.064 -3.627 1.00 74.44 72 VAL A C 1
ATOM 585 O O . VAL A 1 72 ? 7.513 5.714 -2.834 1.00 74.44 72 VAL A O 1
ATOM 588 N N . TRP A 1 73 ? 7.643 4.109 -4.396 1.00 71.12 73 TRP A N 1
ATOM 589 C CA . TRP A 1 73 ? 6.206 3.785 -4.413 1.00 71.12 73 TRP A CA 1
ATOM 590 C C . TRP A 1 73 ? 5.803 2.714 -3.395 1.00 71.12 73 TRP A C 1
ATOM 592 O O . TRP A 1 73 ? 4.653 2.670 -2.959 1.00 71.12 73 TRP A O 1
ATOM 602 N N . CYS A 1 74 ? 6.768 1.911 -2.948 1.00 77.31 74 CYS A N 1
ATOM 603 C CA . CYS A 1 74 ? 6.609 0.970 -1.843 1.00 77.31 74 CYS A CA 1
ATOM 604 C C . CYS A 1 74 ? 6.282 1.727 -0.536 1.00 77.31 74 CYS A C 1
ATOM 606 O O . CYS A 1 74 ? 5.300 1.424 0.141 1.00 77.31 74 CYS A O 1
ATOM 608 N N . LEU A 1 75 ? 7.025 2.797 -0.233 1.00 83.25 75 LEU A N 1
ATOM 609 C CA . LEU A 1 75 ? 6.829 3.640 0.957 1.00 83.25 75 LEU A CA 1
ATOM 610 C C . LEU A 1 75 ? 5.381 4.137 1.170 1.00 83.25 75 LEU A C 1
ATOM 612 O O . LEU A 1 75 ? 4.833 3.888 2.246 1.00 83.25 75 LEU A O 1
ATOM 616 N N . PRO A 1 76 ? 4.722 4.810 0.204 1.00 81.06 76 PRO A N 1
ATOM 617 C CA . PRO A 1 76 ? 3.339 5.241 0.365 1.00 81.06 76 PRO A CA 1
ATOM 618 C C . PRO A 1 76 ? 2.371 4.055 0.432 1.00 81.06 76 PRO A C 1
ATOM 620 O O . PRO A 1 76 ? 1.453 4.093 1.249 1.00 81.06 76 PRO A O 1
ATOM 623 N N . ALA A 1 77 ? 2.582 2.984 -0.343 1.00 83.00 77 ALA A N 1
ATOM 624 C CA . ALA A 1 77 ? 1.712 1.805 -0.323 1.00 83.00 77 ALA A CA 1
ATOM 625 C C . ALA A 1 77 ? 1.646 1.160 1.075 1.00 83.00 77 ALA A C 1
ATOM 627 O O . ALA A 1 77 ? 0.554 0.971 1.626 1.00 83.00 77 ALA A O 1
ATOM 628 N N . PHE A 1 78 ? 2.812 0.905 1.680 1.00 85.88 78 PHE A N 1
ATOM 629 C CA . PHE A 1 78 ? 2.919 0.383 3.044 1.00 85.88 78 PHE A CA 1
ATOM 630 C C . PHE A 1 78 ? 2.511 1.417 4.098 1.00 85.88 78 PHE A C 1
ATOM 632 O O . PHE A 1 78 ? 1.886 1.052 5.092 1.00 85.88 78 PHE A O 1
ATOM 639 N N . GLY A 1 79 ? 2.794 2.703 3.878 1.00 88.00 79 GLY A N 1
ATOM 640 C CA . GLY A 1 79 ? 2.395 3.784 4.780 1.00 88.00 79 GLY A CA 1
ATOM 641 C C . GLY A 1 79 ? 0.876 3.896 4.935 1.00 88.00 79 GLY A C 1
ATOM 642 O O . GLY A 1 79 ? 0.367 3.912 6.057 1.00 88.00 79 GLY A O 1
ATOM 643 N N . PHE A 1 80 ? 0.133 3.904 3.823 1.00 88.25 80 PHE A N 1
ATOM 644 C CA . PHE A 1 80 ? -1.333 3.939 3.855 1.00 88.25 80 PHE A CA 1
ATOM 645 C C . PHE A 1 80 ? -1.936 2.651 4.421 1.00 88.25 80 PHE A C 1
ATOM 647 O O . PHE A 1 80 ? -2.915 2.718 5.167 1.00 88.25 80 PHE A O 1
ATOM 654 N N . LEU A 1 81 ? -1.331 1.492 4.132 1.00 88.00 81 LEU A N 1
ATOM 655 C CA . LEU A 1 81 ? -1.748 0.216 4.714 1.00 88.00 81 LEU A CA 1
ATOM 656 C C . LEU A 1 81 ? -1.606 0.233 6.241 1.00 88.00 81 LEU A C 1
ATOM 658 O O . LEU A 1 81 ? -2.546 -0.104 6.962 1.00 88.00 81 LEU A O 1
ATOM 662 N N . LEU A 1 82 ? -0.445 0.664 6.739 1.00 90.56 82 LEU A N 1
ATOM 663 C CA . LEU A 1 82 ? -0.162 0.745 8.169 1.00 90.56 82 LEU A CA 1
ATOM 664 C C . LEU A 1 82 ? -1.130 1.715 8.848 1.00 90.56 82 LEU A C 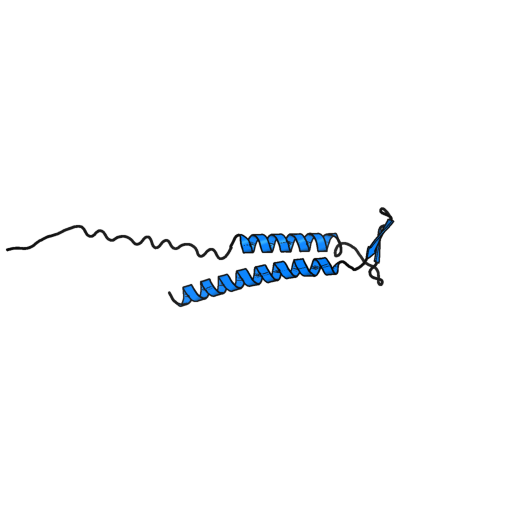1
ATOM 666 O O . LEU A 1 82 ? -1.721 1.375 9.872 1.00 90.56 82 LEU A O 1
ATOM 670 N N . LEU A 1 83 ? -1.371 2.882 8.246 1.00 87.88 83 LEU A N 1
ATOM 671 C CA . LEU A 1 83 ? -2.343 3.847 8.752 1.00 87.88 83 LEU A CA 1
ATOM 672 C C . LEU A 1 83 ? -3.754 3.243 8.846 1.00 87.88 83 LEU A C 1
ATOM 674 O O . LEU A 1 83 ? -4.424 3.403 9.868 1.00 87.88 83 LEU A O 1
ATOM 678 N N . ALA A 1 84 ? -4.196 2.510 7.820 1.00 86.44 84 ALA A N 1
ATOM 679 C CA . ALA A 1 84 ? -5.486 1.828 7.835 1.00 86.44 84 ALA A CA 1
ATOM 680 C C . ALA A 1 84 ? -5.575 0.789 8.968 1.00 86.44 84 ALA A C 1
ATOM 682 O O . ALA A 1 84 ? -6.575 0.751 9.688 1.00 86.44 84 ALA A O 1
ATOM 683 N N . ILE A 1 85 ? -4.516 -0.002 9.179 1.00 88.06 85 ILE A N 1
ATOM 684 C CA . ILE A 1 85 ? -4.424 -0.985 10.270 1.00 88.06 85 ILE A CA 1
ATOM 685 C C . ILE A 1 85 ? -4.468 -0.296 11.638 1.00 88.06 85 ILE A C 1
ATOM 687 O O . ILE A 1 85 ? -5.171 -0.761 12.537 1.00 88.06 85 ILE A O 1
ATOM 691 N N . VAL A 1 86 ? -3.773 0.829 11.815 1.00 90.00 86 VAL A N 1
ATOM 692 C CA . VAL A 1 86 ? -3.782 1.597 13.071 1.00 90.00 86 VAL A CA 1
ATOM 693 C C . VAL A 1 86 ? -5.179 2.142 13.366 1.00 90.00 86 VAL A C 1
ATOM 695 O O . VAL A 1 86 ? -5.681 1.978 14.476 1.00 90.00 86 VAL A O 1
ATOM 698 N N . ILE A 1 87 ? -5.859 2.720 12.372 1.00 86.38 87 ILE A N 1
ATOM 699 C CA . ILE A 1 87 ? -7.228 3.230 12.541 1.00 86.38 87 ILE A CA 1
ATOM 700 C C . ILE A 1 87 ? -8.185 2.087 12.895 1.00 86.38 87 ILE A C 1
ATOM 702 O O . ILE A 1 87 ? -8.988 2.217 13.822 1.00 86.38 87 ILE A O 1
ATOM 706 N N . LEU A 1 88 ? -8.102 0.962 12.180 1.00 85.62 88 LEU A N 1
ATOM 707 C CA . LEU A 1 88 ? -8.965 -0.193 12.413 1.00 85.62 88 LEU A CA 1
ATOM 708 C C . LEU A 1 88 ? -8.718 -0.804 13.799 1.00 85.62 88 LEU A C 1
ATOM 710 O O . LEU A 1 88 ? -9.668 -1.053 14.539 1.00 85.62 88 LEU A O 1
ATOM 714 N N . SER A 1 89 ? -7.454 -1.005 14.175 1.00 87.06 89 SER A N 1
ATOM 715 C CA . SER A 1 89 ? -7.071 -1.595 15.462 1.00 87.06 89 SER A CA 1
ATOM 716 C C . SER A 1 89 ? -7.457 -0.700 16.639 1.00 87.06 89 SER A C 1
ATOM 718 O O . SER A 1 89 ? -8.069 -1.190 17.587 1.00 87.06 89 SER A O 1
ATOM 720 N N . TYR A 1 90 ? -7.223 0.613 16.551 1.00 87.06 90 TYR A N 1
ATOM 721 C CA . TYR A 1 90 ? -7.661 1.580 17.558 1.00 87.06 90 TYR A CA 1
ATOM 722 C C . TYR A 1 90 ? -9.182 1.543 17.757 1.00 87.06 90 TYR A C 1
ATOM 724 O O . TYR A 1 90 ? -9.676 1.491 18.885 1.00 87.06 90 TYR A O 1
ATOM 732 N N . ARG A 1 91 ? -9.951 1.499 16.661 1.00 81.81 91 ARG A N 1
ATOM 733 C CA . ARG A 1 91 ? -11.417 1.414 16.728 1.00 81.81 91 ARG A CA 1
ATOM 734 C C . ARG A 1 91 ? -11.887 0.088 17.308 1.00 81.81 91 ARG A C 1
ATOM 736 O O . ARG A 1 91 ? -12.788 0.093 18.143 1.00 81.81 91 ARG A O 1
ATOM 743 N N . LEU A 1 92 ? -11.277 -1.028 16.916 1.00 82.69 92 LEU A N 1
ATOM 744 C CA . LEU A 1 92 ? -11.577 -2.342 17.481 1.00 82.69 92 LEU A CA 1
ATOM 745 C C . LEU A 1 92 ? -11.283 -2.381 18.982 1.00 82.69 92 LEU A C 1
ATOM 747 O O . LEU A 1 92 ? -12.115 -2.876 19.737 1.00 82.69 92 LEU A O 1
ATOM 751 N N . MET A 1 93 ? -10.156 -1.821 19.427 1.00 84.31 93 MET A N 1
ATOM 752 C CA . MET A 1 93 ? -9.824 -1.733 20.849 1.00 84.31 93 MET A CA 1
ATOM 753 C C . MET A 1 93 ? -10.853 -0.909 21.622 1.00 84.31 93 MET A C 1
ATOM 755 O O . MET A 1 93 ? -11.372 -1.395 22.621 1.00 84.31 93 MET A O 1
ATOM 759 N N . LEU A 1 94 ? -11.235 0.273 21.130 1.00 80.62 94 LEU A N 1
ATOM 760 C CA . LEU A 1 94 ? -12.280 1.085 21.765 1.00 80.62 94 LEU A CA 1
ATOM 761 C C . LEU A 1 94 ? -13.633 0.363 21.827 1.00 80.62 94 LEU A C 1
ATOM 763 O O . LEU A 1 94 ? -14.312 0.405 22.850 1.00 80.62 94 LEU A O 1
ATOM 767 N N . CYS A 1 95 ? -14.018 -0.343 20.759 1.00 74.94 95 CYS A N 1
ATOM 768 C CA . CYS A 1 95 ? -15.244 -1.142 20.758 1.00 74.94 95 CYS A CA 1
ATOM 769 C C . CYS A 1 95 ? -15.188 -2.272 21.791 1.00 74.94 95 CYS A C 1
ATOM 771 O O . CYS A 1 95 ? -16.188 -2.547 22.450 1.00 74.94 95 CYS A O 1
ATOM 773 N N . ARG A 1 96 ? -14.035 -2.942 21.922 1.00 78.62 96 ARG A N 1
ATOM 774 C CA . ARG A 1 96 ? -13.836 -4.024 22.894 1.00 78.62 96 ARG A CA 1
ATOM 775 C C . ARG A 1 96 ? -13.862 -3.507 24.328 1.00 78.62 96 ARG A C 1
ATOM 777 O O . ARG A 1 96 ? -14.509 -4.132 25.156 1.00 78.62 96 ARG A O 1
ATOM 784 N N . VAL A 1 97 ? -13.219 -2.371 24.600 1.00 82.62 97 VAL A N 1
ATOM 785 C CA . VAL A 1 97 ? -13.237 -1.724 25.921 1.00 82.62 97 VAL A CA 1
ATOM 786 C C . VAL A 1 97 ? -14.665 -1.345 26.311 1.00 82.62 97 VAL A C 1
ATOM 788 O O . VAL A 1 97 ? -15.113 -1.728 27.385 1.00 82.62 97 VAL A O 1
ATOM 791 N N . ASN A 1 98 ? -15.426 -0.701 25.420 1.00 70.31 98 ASN A N 1
ATOM 792 C CA . ASN A 1 98 ? -16.815 -0.333 25.717 1.00 70.31 98 ASN A CA 1
ATOM 793 C C . ASN A 1 98 ? -17.721 -1.549 25.969 1.00 70.31 98 ASN A C 1
ATOM 795 O O . ASN A 1 98 ? -18.585 -1.482 26.833 1.00 70.31 98 ASN A O 1
ATOM 799 N N . LYS A 1 99 ? -17.520 -2.660 25.248 1.00 68.81 99 LYS A N 1
ATOM 800 C CA . LYS A 1 99 ? -18.271 -3.910 25.470 1.00 68.81 99 LYS A CA 1
ATOM 801 C C . LYS A 1 99 ? -17.867 -4.672 26.734 1.00 68.81 99 LYS A C 1
ATOM 803 O O . LYS A 1 99 ? -18.613 -5.542 27.147 1.00 68.81 99 LYS A O 1
ATOM 808 N N . GLY A 1 100 ? -16.679 -4.423 27.285 1.00 64.06 100 GLY A N 1
ATOM 809 C CA . GLY A 1 100 ? -16.220 -5.059 28.524 1.00 64.06 100 GLY A CA 1
ATOM 810 C C . GLY A 1 100 ? -16.592 -4.286 29.793 1.00 64.06 100 GLY A C 1
ATOM 811 O O . GLY A 1 100 ? -16.416 -4.815 30.884 1.00 64.06 100 GLY A O 1
ATOM 812 N N . ILE A 1 101 ? -17.050 -3.038 29.652 1.00 59.16 101 ILE A N 1
ATOM 813 C CA . ILE A 1 101 ? -17.476 -2.163 30.757 1.00 59.16 101 ILE A CA 1
ATOM 814 C C . ILE A 1 101 ? -19.011 -2.158 30.918 1.00 59.16 101 ILE A C 1
ATOM 816 O O . ILE A 1 101 ? -19.491 -1.877 32.014 1.00 59.16 101 ILE A O 1
ATOM 820 N N . ALA A 1 102 ? -19.761 -2.446 29.846 1.00 49.38 102 ALA A N 1
ATOM 821 C CA . ALA A 1 102 ? -21.218 -2.623 29.856 1.00 49.38 102 ALA A CA 1
ATOM 822 C C . ALA A 1 102 ? -21.604 -4.054 30.254 1.00 49.38 102 ALA A C 1
ATOM 824 O O . ALA A 1 102 ? -22.615 -4.200 30.974 1.00 49.38 102 ALA A O 1
#

Foldseek 3Di:
DDDDPDDDPDPPPPPPVPPPLCLDDVLLVVLLVQLVVLVVVLCVLPVPADADPQQWDQDPVVRDIDHPPSVVSVVSSVVSVVVSVVSSVVSVVVVVVVVVVD

Secondary structure (DSSP, 8-state):
-------------------------HHHHHHHHHHHHHHHHHIIIIITS---TTSEEEETTTTEEEES-THHHHHHHHHHHHHHHHHHHHHHHHHHHHHHH-